Protein AF-A0A0G0N2Q6-F1 (afdb_monomer_lite)

Radius of gyration: 14.46 Å; chains: 1; bounding box: 43×27×31 Å

Sequence (113 aa):
MCGSRRFKPEIRKFAAGLKKLGAVVYEPYLHSGQEEWENLSNTYKKFVALGLTHDHFYKIKMADIVYIYNKGGYMGNSSTLELGYAAALGKPIYALSDKDEELCRRVLVKRNR

Organism: NCBI:txid1618550

Structure (mmCIF, N/CA/C/O backbone):
data_AF-A0A0G0N2Q6-F1
#
_entry.id   AF-A0A0G0N2Q6-F1
#
loop_
_atom_site.group_PDB
_atom_site.id
_atom_site.type_symbol
_atom_site.label_atom_id
_atom_site.label_alt_id
_atom_site.label_comp_id
_atom_site.label_asym_id
_atom_site.label_entity_id
_atom_site.label_seq_id
_atom_site.pdbx_PDB_ins_code
_atom_site.Cartn_x
_atom_site.Cartn_y
_atom_site.Cartn_z
_atom_site.occupancy
_atom_site.B_iso_or_equiv
_atom_site.auth_seq_id
_atom_site.auth_comp_id
_atom_site.auth_asym_id
_atom_site.auth_atom_id
_atom_site.pdbx_PDB_model_num
ATOM 1 N N . MET A 1 1 ? 0.748 0.295 5.371 1.00 96.50 1 MET A N 1
ATOM 2 C CA . MET A 1 1 ? 0.205 1.147 4.291 1.00 96.50 1 MET A CA 1
ATOM 3 C C . MET A 1 1 ? 0.821 0.701 2.978 1.00 96.50 1 MET A C 1
ATOM 5 O O . MET A 1 1 ? 2.015 0.439 2.942 1.00 96.50 1 MET A O 1
ATOM 9 N N . CYS A 1 2 ? 0.016 0.610 1.929 1.00 97.50 2 CYS A N 1
ATOM 10 C CA . CYS A 1 2 ? 0.414 0.161 0.598 1.00 97.50 2 CYS A CA 1
ATOM 11 C C . CYS A 1 2 ? 0.212 1.304 -0.395 1.00 97.50 2 CYS A C 1
ATOM 13 O O . CYS A 1 2 ? -0.759 2.052 -0.277 1.00 97.50 2 CYS A O 1
ATOM 15 N N . GLY A 1 3 ? 1.110 1.474 -1.360 1.00 95.94 3 GLY A N 1
ATOM 16 C CA . GLY A 1 3 ? 0.973 2.558 -2.326 1.00 95.94 3 GLY A CA 1
ATOM 17 C C . GLY A 1 3 ? 2.178 2.739 -3.232 1.00 95.94 3 GLY A C 1
ATOM 18 O O . GLY A 1 3 ? 3.296 2.322 -2.936 1.00 95.94 3 GLY A O 1
ATOM 19 N N . SER A 1 4 ? 1.927 3.398 -4.357 1.00 93.81 4 SER A N 1
ATOM 20 C CA . SER A 1 4 ? 2.928 3.633 -5.390 1.00 93.81 4 SER A CA 1
ATOM 21 C C . SER A 1 4 ? 3.921 4.718 -4.999 1.00 93.81 4 SER A C 1
ATOM 23 O O . SER A 1 4 ? 3.534 5.802 -4.560 1.00 93.81 4 SER A O 1
ATOM 25 N N . ARG A 1 5 ? 5.201 4.489 -5.315 1.00 91.31 5 ARG A N 1
ATOM 26 C CA . ARG A 1 5 ? 6.264 5.503 -5.218 1.00 91.31 5 ARG A CA 1
ATOM 27 C C . ARG A 1 5 ? 5.951 6.782 -6.008 1.00 91.31 5 ARG A C 1
ATOM 29 O O . ARG A 1 5 ? 6.450 7.841 -5.641 1.00 91.31 5 ARG A O 1
ATOM 36 N N . ARG A 1 6 ? 5.076 6.709 -7.022 1.00 92.31 6 ARG A N 1
ATOM 37 C CA . ARG A 1 6 ? 4.569 7.875 -7.775 1.00 92.31 6 ARG A CA 1
ATOM 38 C C . ARG A 1 6 ? 3.904 8.931 -6.882 1.00 92.31 6 ARG A C 1
ATOM 40 O O . ARG A 1 6 ? 3.913 10.097 -7.241 1.00 92.31 6 ARG A O 1
ATOM 47 N N . PHE A 1 7 ? 3.367 8.532 -5.727 1.00 94.62 7 PHE A N 1
ATOM 48 C CA . PHE A 1 7 ? 2.699 9.417 -4.765 1.00 94.62 7 PHE A CA 1
ATOM 49 C C . PHE A 1 7 ? 3.496 9.562 -3.464 1.00 94.62 7 PHE A C 1
ATOM 51 O O . PHE A 1 7 ? 2.930 9.745 -2.388 1.00 94.62 7 PHE A O 1
ATOM 58 N N . LYS A 1 8 ? 4.825 9.407 -3.525 1.00 94.38 8 LYS A N 1
ATOM 59 C CA . LYS A 1 8 ? 5.710 9.435 -2.352 1.00 94.38 8 LYS A CA 1
ATOM 60 C C . LYS A 1 8 ? 5.478 10.651 -1.436 1.00 94.38 8 LYS A C 1
ATOM 62 O O . LYS A 1 8 ? 5.377 10.427 -0.226 1.00 94.38 8 LYS A O 1
ATOM 67 N N . PRO A 1 9 ? 5.409 11.903 -1.934 1.00 95.31 9 PRO A N 1
ATOM 68 C CA . PRO A 1 9 ? 5.167 13.059 -1.071 1.00 95.31 9 PRO A CA 1
ATOM 69 C C . PRO A 1 9 ? 3.829 12.967 -0.330 1.00 95.31 9 PRO A C 1
ATOM 71 O O . PRO A 1 9 ? 3.766 13.206 0.877 1.00 95.31 9 PRO A O 1
ATOM 74 N N . GLU A 1 10 ? 2.763 12.572 -1.022 1.00 96.38 10 GLU A N 1
ATOM 75 C CA . GLU A 1 10 ? 1.425 12.517 -0.442 1.00 96.38 10 GLU A CA 1
ATOM 76 C C . GLU A 1 10 ? 1.247 11.339 0.516 1.00 96.38 10 GLU A C 1
ATOM 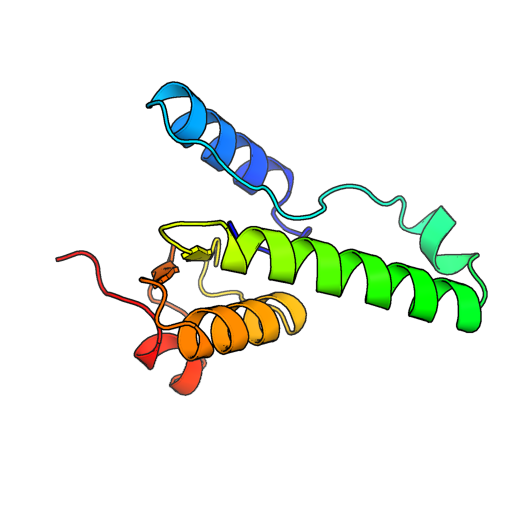78 O O . GLU A 1 10 ? 0.644 11.507 1.575 1.00 96.38 10 GLU A O 1
ATOM 83 N N . ILE A 1 11 ? 1.837 10.184 0.202 1.00 96.81 11 ILE A N 1
ATOM 84 C CA . ILE A 1 11 ? 1.878 9.012 1.085 1.00 96.81 11 ILE A CA 1
ATOM 85 C C . ILE A 1 11 ? 2.574 9.368 2.403 1.00 96.81 11 ILE A C 1
ATOM 87 O O . ILE A 1 11 ? 2.044 9.069 3.472 1.00 96.81 11 ILE A O 1
ATOM 91 N N . ARG A 1 12 ? 3.718 10.065 2.352 1.00 96.44 12 ARG A N 1
ATOM 92 C CA . ARG A 1 12 ? 4.427 10.523 3.561 1.00 96.44 12 ARG A CA 1
ATOM 93 C C . ARG A 1 12 ? 3.595 11.505 4.376 1.00 96.44 12 ARG A C 1
ATOM 95 O O . ARG A 1 12 ? 3.523 11.383 5.597 1.00 96.44 12 ARG A O 1
ATOM 102 N N . LYS A 1 13 ? 2.940 12.465 3.715 1.00 97.62 13 LYS A N 1
ATOM 103 C CA . LYS A 1 13 ? 2.048 13.425 4.384 1.00 97.62 13 LYS A CA 1
ATOM 104 C C . LYS A 1 13 ? 0.884 12.711 5.076 1.00 97.62 13 LYS A C 1
ATOM 106 O O . LYS A 1 13 ? 0.569 13.029 6.221 1.00 97.62 13 LYS A O 1
ATOM 111 N N . PHE A 1 14 ? 0.279 11.732 4.408 1.00 96.94 14 PHE A N 1
ATOM 112 C CA . PHE A 1 14 ? -0.814 10.934 4.956 1.00 96.94 14 PHE A CA 1
ATOM 113 C C . PHE A 1 14 ? -0.357 10.080 6.148 1.00 96.94 14 PHE A C 1
ATOM 115 O O . PHE A 1 14 ? -0.979 10.128 7.209 1.00 96.94 14 PHE A O 1
ATOM 122 N N . ALA A 1 15 ? 0.781 9.387 6.027 1.00 97.50 15 ALA A N 1
ATOM 123 C CA . ALA A 1 15 ? 1.384 8.631 7.125 1.00 97.50 15 ALA A CA 1
ATOM 124 C C . ALA A 1 15 ? 1.689 9.511 8.339 1.00 97.50 15 ALA A C 1
ATOM 126 O O . ALA A 1 15 ? 1.401 9.119 9.465 1.00 97.50 15 ALA A O 1
ATOM 127 N N . ALA A 1 16 ? 2.240 10.707 8.124 1.00 98.00 16 ALA A N 1
ATOM 128 C CA . ALA A 1 16 ? 2.511 11.651 9.202 1.00 98.00 16 ALA A CA 1
ATOM 129 C C . ALA A 1 16 ? 1.226 12.082 9.927 1.00 98.00 16 ALA A C 1
ATOM 131 O O . ALA A 1 16 ? 1.234 12.206 11.149 1.00 98.00 16 ALA A O 1
ATOM 132 N N . GLY A 1 17 ? 0.121 12.271 9.198 1.00 98.06 17 GLY A N 1
ATOM 133 C CA . GLY A 1 17 ? -1.192 12.542 9.789 1.00 98.06 17 GLY A CA 1
ATOM 134 C C . GLY A 1 17 ? -1.663 11.406 10.698 1.00 98.06 17 GLY A C 1
ATOM 135 O O . GLY A 1 17 ? -1.989 11.646 11.855 1.00 98.06 17 GLY A O 1
ATOM 136 N N . LEU A 1 18 ? -1.610 10.164 10.213 1.00 97.12 18 LEU A N 1
ATOM 137 C CA . LEU A 1 18 ? -1.971 8.982 11.005 1.00 97.12 18 LEU A CA 1
ATOM 138 C C . LEU A 1 18 ? -1.075 8.804 12.241 1.00 97.12 18 LEU A C 1
ATOM 140 O O . LEU A 1 18 ? -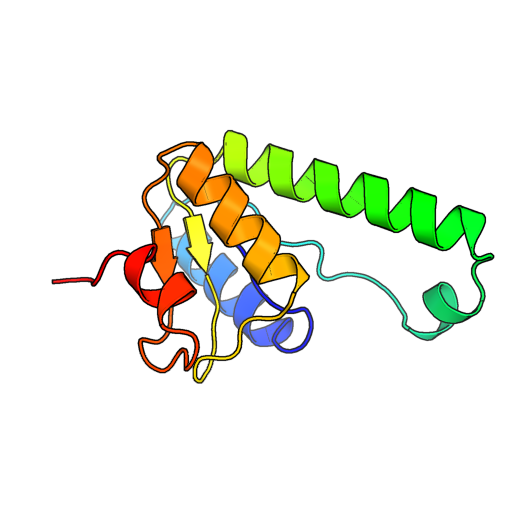1.576 8.532 13.328 1.00 97.12 18 LEU A O 1
ATOM 144 N N . LYS A 1 19 ? 0.238 9.020 12.098 1.00 98.12 19 LYS A N 1
ATOM 145 C CA . LYS A 1 19 ? 1.193 8.972 13.217 1.00 98.12 19 LYS A CA 1
ATOM 146 C C . LYS A 1 19 ? 0.868 10.007 14.295 1.00 98.12 19 LYS A C 1
ATOM 148 O O . LYS A 1 19 ? 0.924 9.688 15.476 1.00 98.12 19 LYS A O 1
ATOM 153 N N . LYS A 1 20 ? 0.477 11.227 13.907 1.00 98.38 20 LYS A N 1
ATOM 154 C CA . LYS A 1 20 ? 0.034 12.272 14.852 1.00 98.38 20 LYS A CA 1
ATOM 155 C C . LYS A 1 20 ? -1.236 11.889 15.613 1.00 98.38 20 LYS A C 1
ATOM 157 O O . LYS A 1 20 ? -1.415 12.341 16.735 1.00 98.38 20 LYS A O 1
ATOM 162 N N . LEU A 1 21 ? -2.086 11.052 15.021 1.00 97.69 21 LEU A N 1
ATOM 163 C CA . LEU A 1 21 ? -3.276 10.492 15.665 1.00 97.69 21 LEU A CA 1
ATOM 164 C C . LEU A 1 21 ? -2.962 9.266 16.546 1.00 97.69 21 LEU A C 1
ATOM 166 O O . LEU A 1 21 ? -3.882 8.620 17.035 1.00 97.69 21 LEU A O 1
ATOM 170 N N . GLY A 1 22 ? -1.682 8.931 16.745 1.00 97.88 22 GLY A N 1
ATOM 171 C CA . GLY A 1 22 ? -1.240 7.831 17.605 1.00 97.88 22 GLY A CA 1
ATOM 172 C C . GLY A 1 22 ? -1.118 6.475 16.907 1.00 97.88 22 GLY A C 1
ATOM 173 O O . GLY A 1 22 ? -0.773 5.491 17.556 1.00 97.88 22 GLY A O 1
ATOM 174 N N . ALA A 1 23 ? -1.360 6.391 15.595 1.00 97.75 23 ALA A N 1
ATOM 175 C CA . ALA A 1 23 ? -1.219 5.134 14.868 1.00 97.75 23 ALA A CA 1
ATOM 176 C C . ALA A 1 23 ? 0.254 4.805 14.574 1.00 97.75 23 ALA A C 1
ATOM 178 O O . ALA A 1 23 ? 1.015 5.638 14.074 1.00 97.75 23 ALA A O 1
ATOM 179 N N . VAL A 1 24 ? 0.642 3.544 14.774 1.00 98.19 24 VAL A N 1
ATOM 180 C CA . VAL A 1 24 ? 1.897 3.013 14.230 1.00 98.19 24 VAL A CA 1
ATOM 181 C C . VAL A 1 24 ? 1.700 2.747 12.740 1.00 98.19 24 VAL A C 1
ATOM 183 O O . VAL A 1 24 ? 0.862 1.940 12.342 1.00 98.19 24 VAL A O 1
ATOM 186 N N . VAL A 1 25 ? 2.471 3.430 11.892 1.00 98.06 25 VAL A N 1
ATOM 187 C CA . VAL A 1 25 ? 2.332 3.314 10.434 1.00 98.06 25 VAL A CA 1
ATOM 188 C C . VAL A 1 25 ? 3.564 2.665 9.825 1.00 98.06 25 VAL A C 1
ATOM 190 O O . VAL A 1 25 ? 4.627 3.282 9.739 1.00 98.06 25 VAL A O 1
ATOM 193 N N . TYR A 1 26 ? 3.385 1.448 9.313 1.00 97.81 26 TYR A N 1
ATOM 194 C CA . TYR A 1 26 ? 4.342 0.815 8.411 1.00 97.81 26 TYR A CA 1
ATOM 195 C C . TYR A 1 26 ? 4.212 1.409 7.004 1.00 97.81 26 TYR A C 1
ATOM 197 O O . TYR A 1 26 ? 3.224 1.170 6.300 1.00 97.81 26 TYR A O 1
ATOM 205 N N . GLU A 1 27 ? 5.200 2.208 6.608 1.00 94.62 27 GLU A N 1
ATOM 206 C CA . GLU A 1 27 ? 5.268 2.833 5.286 1.00 94.62 27 GLU A CA 1
ATOM 207 C C . GLU A 1 27 ? 5.886 1.886 4.238 1.00 94.62 27 GLU A C 1
ATOM 209 O O . GLU A 1 27 ? 6.768 1.078 4.575 1.00 94.62 27 GLU A O 1
ATOM 214 N N . PRO A 1 28 ? 5.454 1.989 2.963 1.00 92.94 28 PRO A N 1
ATOM 215 C CA . PRO A 1 28 ? 6.122 1.303 1.865 1.00 92.94 28 PRO A CA 1
ATOM 216 C C . PRO A 1 28 ? 7.556 1.816 1.716 1.00 92.94 28 PRO A C 1
ATOM 218 O O . PRO A 1 28 ? 7.902 2.914 2.163 1.00 92.94 28 PRO A O 1
ATOM 221 N N . TYR A 1 29 ? 8.404 1.048 1.039 1.00 90.12 29 TYR A N 1
ATOM 222 C CA . TYR A 1 29 ? 9.732 1.534 0.690 1.00 90.12 29 TYR A CA 1
ATOM 223 C C . TYR A 1 29 ? 9.631 2.651 -0.366 1.00 90.12 29 TYR A C 1
ATOM 225 O O . TYR A 1 29 ? 9.301 2.420 -1.530 1.00 90.12 29 TYR A O 1
ATOM 233 N N . LEU A 1 30 ? 9.886 3.891 0.063 1.00 84.81 30 LEU A N 1
ATOM 234 C CA . LEU A 1 30 ? 9.774 5.108 -0.756 1.00 84.81 30 LEU A CA 1
ATOM 235 C C . LEU A 1 30 ? 11.137 5.693 -1.160 1.00 84.81 30 LEU A C 1
ATOM 237 O O . LEU A 1 30 ? 11.223 6.843 -1.597 1.00 84.81 30 LEU A O 1
ATOM 241 N N . HIS A 1 31 ? 12.215 4.942 -0.982 1.00 77.44 31 HIS A N 1
ATOM 242 C CA . HIS A 1 31 ? 13.568 5.357 -1.343 1.00 77.44 31 HIS A CA 1
ATOM 243 C C . HIS A 1 31 ? 14.010 4.577 -2.588 1.00 77.44 31 HIS A C 1
ATOM 245 O O . HIS A 1 31 ? 13.557 3.465 -2.784 1.00 77.44 31 HIS A O 1
ATOM 251 N N . SER A 1 32 ? 14.766 5.207 -3.485 1.00 63.97 32 SER A N 1
ATOM 252 C CA . SER A 1 32 ? 15.537 4.605 -4.591 1.00 63.97 32 SER A CA 1
ATOM 253 C C . SER A 1 32 ? 15.801 5.712 -5.609 1.00 63.97 32 SER A C 1
ATOM 255 O O . SER A 1 32 ? 14.835 6.287 -6.124 1.00 63.97 32 SER A O 1
ATOM 257 N N . GLY A 1 33 ? 17.065 6.008 -5.908 1.00 65.19 33 GLY A N 1
ATOM 258 C CA . GLY A 1 33 ? 17.408 6.753 -7.119 1.00 65.19 33 GLY A CA 1
ATOM 259 C C . GLY A 1 33 ? 17.153 5.869 -8.342 1.00 65.19 33 GLY A C 1
ATOM 260 O O . GLY A 1 33 ? 17.489 4.687 -8.317 1.00 65.19 33 GLY A O 1
ATOM 261 N N . GLN A 1 34 ? 16.519 6.403 -9.392 1.00 64.31 34 GLN A N 1
ATOM 262 C CA . GLN A 1 34 ? 16.332 5.657 -10.649 1.00 64.31 34 GLN A CA 1
ATOM 263 C C . GLN A 1 34 ? 17.679 5.262 -11.269 1.00 64.31 34 GLN A C 1
ATOM 265 O O . GLN A 1 34 ? 17.824 4.147 -11.755 1.00 64.31 34 GLN A O 1
ATOM 270 N N . GLU A 1 35 ? 18.674 6.135 -11.142 1.00 68.56 35 GLU A N 1
ATOM 271 C CA . GLU A 1 35 ? 20.018 5.958 -11.692 1.00 68.56 35 GLU A CA 1
ATOM 272 C C . GLU A 1 35 ? 20.782 4.788 -11.044 1.00 68.56 35 GLU A C 1
ATOM 274 O O . GLU A 1 35 ? 21.331 3.937 -11.739 1.00 68.56 35 GLU A O 1
ATOM 279 N N . GLU A 1 36 ? 20.737 4.656 -9.712 1.00 74.56 36 GLU A N 1
ATOM 280 C CA . GLU A 1 36 ? 21.306 3.489 -9.019 1.00 74.56 36 GLU A CA 1
ATOM 281 C C . GLU A 1 36 ? 20.611 2.192 -9.440 1.00 74.56 36 GLU A C 1
ATOM 283 O O . GLU A 1 36 ? 21.267 1.176 -9.651 1.00 74.56 36 GLU A O 1
ATOM 288 N N . TRP A 1 37 ? 19.282 2.219 -9.593 1.00 82.00 37 TRP A N 1
ATOM 289 C CA . TRP A 1 37 ? 18.519 1.040 -9.988 1.00 82.00 37 TRP A CA 1
ATOM 290 C C . TRP A 1 37 ? 18.869 0.573 -11.398 1.00 82.00 37 TRP A C 1
ATOM 292 O O . TRP A 1 37 ? 19.017 -0.627 -11.614 1.00 82.00 37 TRP A O 1
ATOM 302 N N . GLU A 1 38 ? 19.003 1.485 -12.358 1.00 83.19 38 GLU A N 1
ATOM 303 C CA . GLU A 1 38 ? 19.308 1.144 -13.751 1.00 83.19 38 GLU A CA 1
ATOM 304 C C . GLU A 1 38 ? 20.676 0.471 -13.888 1.00 83.19 38 GLU A C 1
ATOM 306 O O . GLU A 1 38 ? 20.771 -0.540 -14.593 1.00 83.19 38 GLU A O 1
ATOM 311 N N . ASN A 1 39 ? 21.659 0.923 -13.106 1.00 87.31 39 ASN A N 1
ATOM 312 C CA . ASN A 1 39 ? 23.033 0.414 -13.090 1.00 87.31 39 ASN A CA 1
ATOM 313 C C . ASN A 1 39 ? 23.213 -0.948 -12.389 1.00 87.31 39 ASN A C 1
ATOM 315 O O . ASN A 1 39 ? 24.268 -1.571 -12.509 1.00 87.31 39 ASN A O 1
ATOM 319 N N . LEU A 1 40 ? 22.202 -1.459 -11.676 1.00 87.19 40 LEU A N 1
ATOM 320 C CA . LEU A 1 40 ? 22.276 -2.789 -11.063 1.00 87.19 40 LEU A CA 1
ATOM 321 C C . LEU A 1 40 ? 22.194 -3.911 -12.109 1.00 87.19 40 LEU A C 1
ATOM 323 O O . LEU A 1 40 ? 21.366 -3.885 -13.029 1.00 87.19 40 LEU A O 1
ATOM 327 N N . SER A 1 41 ? 22.977 -4.975 -11.893 1.00 93.31 41 SER A N 1
ATOM 328 C CA . SER A 1 41 ? 22.829 -6.219 -12.654 1.00 93.31 41 SER A CA 1
ATOM 329 C C . SER A 1 41 ? 21.435 -6.823 -12.450 1.00 93.31 41 SER A C 1
ATOM 331 O O . SER A 1 41 ? 20.797 -6.633 -11.411 1.00 93.31 41 SER A O 1
ATOM 333 N N . ASN A 1 42 ? 20.956 -7.609 -13.418 1.00 92.56 42 ASN A N 1
ATOM 334 C CA . ASN A 1 42 ? 19.647 -8.262 -13.307 1.00 92.56 42 ASN A CA 1
ATOM 335 C C . ASN A 1 42 ? 19.536 -9.172 -12.072 1.00 92.56 42 ASN A C 1
ATOM 337 O O . ASN A 1 42 ? 18.468 -9.250 -11.463 1.00 92.56 42 ASN A O 1
ATOM 341 N N . THR A 1 43 ? 20.627 -9.829 -11.670 1.00 93.62 43 THR A N 1
ATOM 342 C CA . THR A 1 43 ? 20.670 -10.650 -10.451 1.00 93.62 43 THR A CA 1
ATOM 343 C C . THR A 1 43 ? 20.474 -9.794 -9.202 1.00 93.62 43 THR A C 1
ATOM 345 O O . THR A 1 43 ? 19.640 -10.128 -8.360 1.00 93.62 43 THR A O 1
ATOM 348 N N . TYR A 1 44 ? 21.157 -8.649 -9.107 1.00 92.56 44 TYR A N 1
ATOM 349 C CA . TYR A 1 44 ? 20.982 -7.729 -7.982 1.00 92.56 44 TYR A CA 1
ATOM 350 C C . TYR A 1 44 ? 19.596 -7.079 -7.968 1.00 92.56 44 TYR A C 1
ATOM 352 O O . TYR A 1 44 ? 18.980 -7.012 -6.908 1.00 92.56 44 TYR A O 1
ATOM 360 N N . LYS A 1 45 ? 19.044 -6.689 -9.126 1.00 91.31 45 LYS A N 1
ATOM 361 C CA . LYS A 1 45 ? 17.657 -6.191 -9.232 1.00 91.31 45 LYS A CA 1
ATOM 362 C C . LYS A 1 45 ? 16.657 -7.197 -8.662 1.00 91.31 45 LYS A C 1
ATOM 364 O O . LYS A 1 45 ? 15.790 -6.817 -7.877 1.00 91.31 45 LYS A O 1
ATOM 369 N N . LYS A 1 46 ? 16.799 -8.483 -9.005 1.00 93.50 46 LYS A N 1
ATOM 370 C CA . LYS A 1 46 ? 15.963 -9.564 -8.455 1.00 93.50 46 LYS A CA 1
ATOM 371 C C . LYS A 1 46 ? 16.139 -9.711 -6.944 1.00 93.50 46 LYS A C 1
ATOM 373 O O . LYS A 1 46 ? 15.140 -9.808 -6.240 1.00 93.50 46 LYS A O 1
ATOM 378 N N . PHE A 1 47 ? 17.374 -9.689 -6.446 1.00 94.06 47 PHE A N 1
ATOM 379 C CA . PHE A 1 47 ? 17.656 -9.799 -5.012 1.00 94.06 47 PHE A CA 1
ATOM 380 C C . PHE A 1 47 ? 17.054 -8.635 -4.208 1.00 94.06 47 PHE A C 1
ATOM 382 O O . PHE A 1 47 ? 16.389 -8.853 -3.197 1.00 94.06 47 PHE A O 1
ATOM 389 N N . VAL A 1 48 ? 17.200 -7.400 -4.695 1.00 91.56 48 VAL A N 1
ATOM 390 C CA . VAL A 1 48 ? 16.589 -6.217 -4.072 1.00 91.56 48 VAL A CA 1
ATOM 391 C C . VAL A 1 48 ? 15.062 -6.302 -4.127 1.00 91.56 48 VAL A C 1
ATOM 393 O O . VAL A 1 48 ? 14.403 -6.074 -3.116 1.00 91.56 48 VAL A O 1
ATOM 396 N N . ALA A 1 49 ? 14.480 -6.675 -5.272 1.00 92.25 49 ALA A N 1
ATOM 397 C CA . ALA A 1 49 ? 13.032 -6.843 -5.400 1.00 92.25 49 ALA A CA 1
ATOM 398 C C . ALA A 1 49 ? 12.483 -7.917 -4.449 1.00 92.25 49 ALA A C 1
ATOM 400 O O . ALA A 1 49 ? 11.438 -7.700 -3.837 1.00 92.25 49 ALA A O 1
ATOM 401 N N . LEU A 1 50 ? 13.197 -9.035 -4.281 1.00 95.38 50 LEU A N 1
ATOM 402 C CA . LEU A 1 50 ? 12.860 -10.084 -3.319 1.00 95.38 50 LEU A CA 1
ATOM 403 C C . LEU A 1 50 ? 12.819 -9.513 -1.896 1.00 95.38 50 LEU A C 1
ATOM 405 O O . LEU A 1 50 ? 11.799 -9.629 -1.219 1.00 95.38 50 LEU A O 1
ATOM 409 N N . GLY A 1 51 ? 13.888 -8.835 -1.472 1.00 95.38 51 GLY A N 1
ATOM 410 C CA . GLY A 1 51 ? 13.981 -8.240 -0.137 1.00 95.38 51 GLY A CA 1
ATOM 411 C C . GLY A 1 51 ? 12.882 -7.213 0.138 1.00 95.38 51 GLY A C 1
ATOM 412 O O . GLY A 1 51 ? 12.196 -7.301 1.154 1.00 95.38 51 GLY A O 1
ATOM 413 N N . LEU A 1 52 ? 12.655 -6.282 -0.793 1.00 94.25 52 LEU A N 1
ATOM 414 C CA . LEU A 1 52 ? 11.617 -5.253 -0.662 1.00 94.25 52 LEU A CA 1
ATOM 415 C C . LEU A 1 52 ? 10.207 -5.851 -0.620 1.00 94.25 52 LEU A C 1
ATOM 417 O O . LEU A 1 52 ? 9.363 -5.380 0.139 1.00 94.25 52 LEU A O 1
ATOM 421 N N . THR A 1 53 ? 9.956 -6.896 -1.411 1.00 95.69 53 THR A N 1
ATOM 422 C CA . THR A 1 53 ? 8.657 -7.582 -1.429 1.00 95.69 53 THR A CA 1
ATOM 423 C C . THR A 1 53 ? 8.396 -8.270 -0.090 1.00 95.69 53 THR A C 1
ATOM 425 O O . THR A 1 53 ? 7.339 -8.075 0.509 1.00 95.69 53 THR A O 1
ATOM 428 N N . HIS A 1 54 ? 9.370 -9.025 0.424 1.00 97.00 54 HIS A N 1
ATOM 429 C CA . HIS A 1 54 ? 9.225 -9.734 1.696 1.00 97.00 54 HIS A CA 1
ATOM 430 C C . HIS A 1 54 ? 9.165 -8.792 2.903 1.00 97.00 54 HIS A C 1
ATOM 432 O O . HIS A 1 54 ? 8.370 -9.043 3.808 1.00 97.00 54 HIS A O 1
ATOM 438 N N . ASP A 1 55 ? 9.926 -7.693 2.912 1.00 96.88 55 ASP A N 1
ATOM 439 C CA . ASP A 1 55 ? 9.807 -6.642 3.935 1.00 96.88 55 ASP A CA 1
ATOM 440 C C . ASP A 1 55 ? 8.383 -6.072 3.977 1.00 96.88 55 ASP A C 1
ATOM 442 O O . ASP A 1 55 ? 7.764 -5.964 5.040 1.00 96.88 55 ASP A O 1
ATOM 446 N N . HIS A 1 56 ? 7.810 -5.759 2.814 1.00 97.50 56 HIS A N 1
ATOM 447 C CA . HIS A 1 56 ? 6.463 -5.201 2.759 1.00 97.50 56 HIS A CA 1
ATOM 448 C C . HIS A 1 56 ? 5.402 -6.229 3.173 1.00 97.50 56 HIS A C 1
ATOM 450 O O . HIS A 1 56 ? 4.492 -5.902 3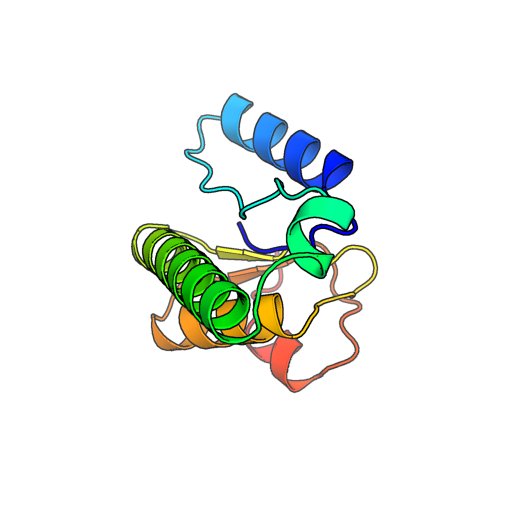.937 1.00 97.50 56 HIS A O 1
ATOM 456 N N . PHE A 1 57 ? 5.534 -7.490 2.764 1.00 98.38 57 PHE A N 1
ATOM 457 C CA . PHE A 1 57 ? 4.657 -8.568 3.237 1.00 98.38 57 PHE A CA 1
ATOM 458 C C . PHE A 1 57 ? 4.770 -8.782 4.748 1.00 98.38 57 PHE A C 1
ATOM 460 O O . PHE A 1 57 ? 3.755 -8.965 5.422 1.00 98.38 57 PHE A O 1
ATOM 467 N N . TYR A 1 58 ? 5.971 -8.692 5.314 1.00 98.44 58 TYR A N 1
ATOM 468 C CA . TYR A 1 58 ? 6.160 -8.751 6.759 1.00 98.44 58 TYR A CA 1
ATOM 469 C C . TYR A 1 58 ? 5.419 -7.608 7.467 1.00 98.44 58 TYR A C 1
ATOM 471 O O . TYR A 1 58 ? 4.649 -7.853 8.396 1.00 98.44 58 TYR A O 1
ATOM 479 N N . LYS A 1 59 ? 5.537 -6.372 6.968 1.00 98.50 59 LYS A N 1
ATOM 480 C CA . LYS A 1 59 ? 4.778 -5.215 7.477 1.00 98.50 59 LYS A CA 1
ATOM 481 C C . LYS A 1 59 ? 3.263 -5.422 7.407 1.00 98.50 59 LYS A C 1
ATOM 483 O O . LYS A 1 59 ? 2.561 -5.072 8.350 1.00 98.50 59 LYS A O 1
ATOM 488 N N . ILE A 1 60 ? 2.750 -6.002 6.319 1.00 98.69 60 ILE A N 1
ATOM 489 C CA . ILE A 1 60 ? 1.320 -6.334 6.180 1.00 98.69 60 ILE A CA 1
ATOM 490 C C . ILE A 1 60 ? 0.894 -7.375 7.218 1.00 98.69 60 ILE A C 1
ATOM 492 O O . ILE A 1 60 ? -0.160 -7.230 7.835 1.00 98.69 60 ILE A O 1
ATOM 496 N N . LYS A 1 61 ? 1.712 -8.408 7.441 1.00 98.50 61 LYS A N 1
ATOM 497 C CA . LYS A 1 61 ? 1.434 -9.445 8.442 1.00 98.50 61 LYS A CA 1
ATOM 498 C C . LYS A 1 61 ? 1.318 -8.851 9.848 1.00 98.50 61 LYS A C 1
ATOM 500 O O . LYS A 1 61 ? 0.393 -9.215 10.577 1.00 98.50 61 LYS A O 1
ATOM 505 N N . MET A 1 62 ? 2.214 -7.924 10.185 1.00 98.38 62 MET A N 1
ATOM 506 C CA . MET A 1 62 ? 2.257 -7.243 11.483 1.00 98.38 62 MET A CA 1
ATOM 507 C C . MET A 1 62 ? 1.133 -6.223 11.688 1.00 98.38 62 MET A C 1
ATOM 509 O O . MET A 1 62 ? 0.766 -5.958 12.824 1.00 98.38 62 MET A O 1
ATOM 513 N N . ALA A 1 63 ? 0.590 -5.638 10.620 1.00 98.38 63 ALA A N 1
ATOM 514 C CA . ALA A 1 63 ? -0.418 -4.591 10.735 1.00 98.38 63 ALA A CA 1
ATOM 515 C C . ALA A 1 63 ? -1.799 -5.139 11.138 1.00 98.38 63 ALA A C 1
ATOM 517 O O . ALA A 1 63 ? -2.233 -6.182 10.642 1.00 98.38 63 ALA A O 1
ATOM 518 N N . ASP A 1 64 ? -2.532 -4.394 11.965 1.00 98.31 64 ASP A N 1
ATOM 519 C CA . ASP A 1 64 ? -3.935 -4.693 12.291 1.00 98.31 64 ASP A CA 1
ATOM 520 C C . ASP A 1 64 ? -4.869 -4.404 11.111 1.00 98.31 64 ASP A C 1
ATOM 522 O O . 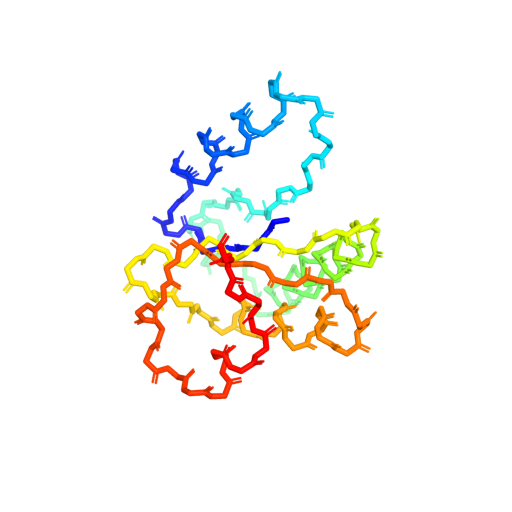ASP A 1 64 ? -5.839 -5.123 10.877 1.00 98.31 64 ASP A O 1
ATOM 526 N N . ILE A 1 65 ? -4.547 -3.361 10.339 1.00 97.25 65 ILE A N 1
ATOM 527 C CA . ILE A 1 65 ? -5.294 -2.923 9.158 1.00 97.25 65 ILE A CA 1
ATOM 528 C C . ILE A 1 65 ? -4.354 -2.635 7.988 1.00 97.25 65 ILE A C 1
ATOM 530 O O . ILE A 1 65 ? -3.215 -2.190 8.162 1.00 97.25 65 ILE A O 1
ATOM 534 N N . VAL A 1 66 ? -4.858 -2.814 6.771 1.00 98.38 66 VAL A N 1
ATOM 535 C CA . VAL A 1 66 ? -4.158 -2.435 5.544 1.00 98.38 66 VAL A CA 1
ATOM 536 C C . VAL A 1 66 ? -4.878 -1.262 4.897 1.00 98.38 66 VAL A C 1
ATOM 538 O O . VAL A 1 66 ? -6.079 -1.299 4.655 1.00 98.38 66 VAL A O 1
ATOM 541 N N . TYR A 1 67 ? -4.125 -0.203 4.609 1.00 97.88 67 TYR A N 1
ATOM 542 C CA . TYR A 1 67 ? -4.631 0.972 3.909 1.00 97.88 67 TYR A CA 1
ATOM 543 C C . TYR A 1 67 ? -3.931 1.111 2.560 1.00 97.88 67 TYR A C 1
ATOM 545 O O . TYR A 1 67 ? -2.698 1.215 2.521 1.00 97.88 67 TYR A 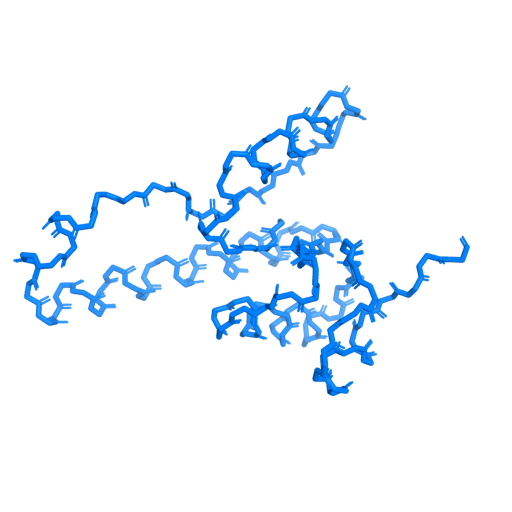O 1
ATOM 553 N N . ILE A 1 68 ? -4.708 1.122 1.478 1.00 97.62 68 ILE A N 1
ATOM 554 C CA . ILE A 1 68 ? -4.242 1.298 0.105 1.00 97.62 68 ILE A CA 1
ATOM 555 C C . ILE A 1 68 ? -4.353 2.771 -0.296 1.00 97.62 68 ILE A C 1
ATOM 557 O O . ILE A 1 68 ? -5.443 3.328 -0.432 1.00 97.62 68 ILE A O 1
ATOM 561 N N . TYR A 1 69 ? -3.214 3.405 -0.550 1.00 97.31 69 TYR A N 1
ATOM 562 C CA . TYR A 1 69 ? -3.152 4.763 -1.076 1.00 97.31 69 TYR A CA 1
ATOM 563 C C . TYR A 1 69 ? -3.317 4.754 -2.608 1.00 97.31 69 TYR A C 1
ATOM 565 O O . TYR A 1 69 ? -2.348 4.889 -3.359 1.00 97.31 69 TYR A O 1
ATOM 573 N N . ASN A 1 70 ? -4.550 4.560 -3.082 1.00 96.50 70 ASN A N 1
ATOM 574 C CA . ASN A 1 70 ? -4.915 4.504 -4.505 1.00 96.50 70 ASN A CA 1
ATOM 575 C C . ASN A 1 70 ? -5.464 5.851 -5.015 1.00 96.50 70 ASN A C 1
ATOM 577 O O . ASN A 1 70 ? -6.632 5.977 -5.385 1.00 96.50 70 ASN A O 1
ATOM 581 N N . LYS A 1 71 ? -4.631 6.899 -5.021 1.00 96.00 71 LYS A N 1
ATOM 582 C CA . LYS A 1 71 ? -5.037 8.234 -5.501 1.00 96.00 71 LYS A CA 1
ATOM 583 C C . LYS A 1 71 ? -5.608 8.145 -6.923 1.00 96.00 71 LYS A C 1
ATOM 585 O O . LYS A 1 71 ? -4.939 7.665 -7.835 1.00 96.00 71 LYS A O 1
ATOM 590 N N . GLY A 1 72 ? -6.853 8.598 -7.088 1.00 95.38 72 GLY A N 1
ATOM 591 C CA . GLY A 1 72 ? -7.571 8.548 -8.366 1.00 95.38 72 GLY A CA 1
ATOM 592 C C . GLY A 1 72 ? -7.894 7.136 -8.867 1.00 95.38 72 GLY A C 1
ATOM 593 O O . GLY A 1 72 ? -8.107 6.979 -10.059 1.00 95.38 72 GLY A O 1
ATOM 594 N N . GLY A 1 73 ? -7.884 6.121 -7.998 1.00 95.50 73 GLY A N 1
ATOM 595 C CA . GLY A 1 73 ? -8.111 4.722 -8.375 1.00 95.50 73 GLY A CA 1
ATOM 596 C C . GLY A 1 73 ? -6.854 3.971 -8.819 1.00 95.50 73 GLY A C 1
ATOM 597 O O . GLY A 1 73 ? -6.901 2.756 -8.991 1.00 95.50 73 GLY A O 1
ATOM 598 N N . TYR A 1 74 ? -5.703 4.644 -8.949 1.00 96.44 74 TYR A N 1
ATOM 599 C CA . TYR A 1 74 ? -4.475 3.989 -9.397 1.00 96.44 74 TYR A CA 1
ATOM 600 C C . TYR A 1 74 ? -3.949 2.988 -8.363 1.00 96.44 74 TYR A C 1
ATOM 602 O O . TYR A 1 74 ? -3.581 3.362 -7.246 1.00 96.44 74 TYR A O 1
ATOM 610 N N . MET A 1 75 ? -3.787 1.735 -8.782 1.00 95.75 75 MET A N 1
ATOM 611 C CA . MET A 1 75 ? -3.059 0.715 -8.038 1.00 95.75 75 MET A CA 1
ATOM 612 C C . MET A 1 75 ? -2.149 -0.067 -8.993 1.00 95.75 75 MET A C 1
ATOM 614 O O . MET A 1 75 ? -2.601 -0.617 -9.995 1.00 95.75 75 MET A O 1
ATOM 618 N N . GLY A 1 76 ? -0.846 -0.080 -8.700 1.00 94.81 76 GLY A N 1
ATOM 619 C CA . GLY A 1 76 ? 0.148 -0.789 -9.512 1.00 94.81 76 GLY A CA 1
ATOM 620 C C . GLY A 1 76 ? 0.229 -2.282 -9.187 1.00 94.81 76 GLY A C 1
ATOM 621 O O . GLY A 1 76 ? -0.374 -2.751 -8.220 1.00 94.81 76 GLY A O 1
ATOM 622 N N . ASN A 1 77 ? 1.036 -3.017 -9.956 1.00 95.56 77 ASN A N 1
ATOM 623 C CA . ASN A 1 77 ? 1.197 -4.468 -9.794 1.00 95.56 77 ASN A CA 1
ATOM 624 C C . ASN A 1 77 ? 1.679 -4.857 -8.390 1.00 95.56 77 ASN A C 1
ATOM 626 O O . ASN A 1 77 ? 1.092 -5.744 -7.782 1.00 95.56 77 ASN A O 1
ATOM 630 N N . SER A 1 78 ? 2.679 -4.162 -7.831 1.00 94.06 78 SER A N 1
ATOM 631 C CA . SER A 1 78 ? 3.155 -4.454 -6.469 1.00 94.06 78 SER A CA 1
ATOM 632 C C . SER A 1 78 ? 2.051 -4.256 -5.428 1.00 94.06 78 SER A C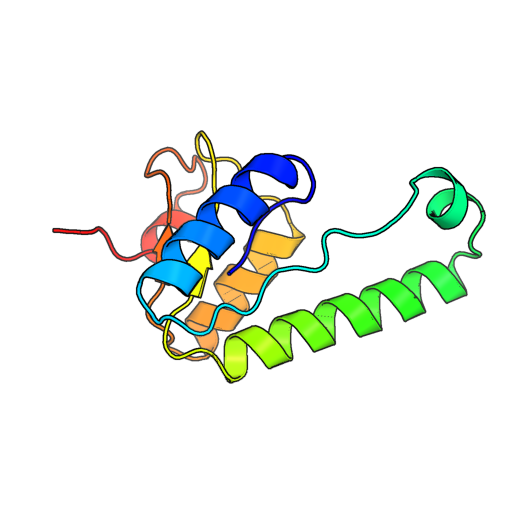 1
ATOM 634 O O . SER A 1 78 ? 1.776 -5.156 -4.645 1.00 94.06 78 SER A O 1
ATOM 636 N N . SER A 1 79 ? 1.324 -3.136 -5.496 1.00 96.25 79 SER A N 1
ATOM 637 C CA . SER A 1 79 ? 0.202 -2.870 -4.591 1.00 96.25 79 SER A CA 1
ATOM 638 C C . SER A 1 79 ? -0.966 -3.839 -4.783 1.00 96.25 79 SER A C 1
ATOM 640 O O . SER A 1 79 ? -1.681 -4.120 -3.828 1.00 96.25 79 SER A O 1
ATOM 642 N N . THR A 1 80 ? -1.130 -4.402 -5.981 1.00 97.44 80 THR A N 1
ATOM 643 C CA . THR A 1 80 ? -2.106 -5.469 -6.243 1.00 97.44 80 THR A CA 1
ATOM 644 C C . THR A 1 80 ? -1.681 -6.786 -5.581 1.00 97.44 80 THR A C 1
ATOM 646 O O . THR A 1 80 ? -2.513 -7.451 -4.969 1.00 97.44 80 THR A O 1
ATOM 649 N N . LEU A 1 81 ? -0.387 -7.135 -5.614 1.00 97.75 81 LEU A N 1
ATOM 650 C CA . LEU A 1 81 ? 0.150 -8.278 -4.859 1.00 97.75 81 LEU A CA 1
ATOM 651 C C . LEU A 1 81 ? -0.013 -8.074 -3.346 1.00 97.75 81 LEU A C 1
ATOM 653 O O . LEU A 1 81 ? -0.447 -8.981 -2.640 1.00 97.75 81 LEU A O 1
ATOM 657 N N . GLU A 1 82 ? 0.281 -6.869 -2.854 1.00 98.25 82 GLU A N 1
ATOM 658 C CA . GLU A 1 82 ? 0.093 -6.476 -1.453 1.00 98.25 82 GLU A CA 1
ATOM 659 C C . GLU A 1 82 ? -1.383 -6.590 -1.021 1.00 98.25 82 GLU A C 1
ATOM 661 O O . GLU A 1 82 ? -1.663 -7.084 0.072 1.00 98.25 82 GLU A O 1
ATOM 666 N N . LEU A 1 83 ? -2.326 -6.176 -1.876 1.00 98.19 83 LEU A N 1
ATOM 667 C CA . LEU A 1 83 ? -3.769 -6.316 -1.654 1.00 98.19 83 LEU A CA 1
ATOM 668 C C . LEU A 1 83 ? -4.184 -7.788 -1.548 1.00 98.19 83 LEU A C 1
ATOM 670 O O . LEU A 1 83 ? -4.871 -8.161 -0.599 1.00 98.19 83 LEU A O 1
ATOM 674 N N . GLY A 1 84 ? -3.747 -8.624 -2.493 1.00 98.31 84 GLY A N 1
ATOM 675 C CA . GLY A 1 84 ? -4.036 -10.059 -2.475 1.00 98.31 84 GLY A CA 1
ATOM 676 C C . GLY A 1 84 ? -3.472 -10.745 -1.230 1.00 98.31 84 GLY A C 1
ATOM 677 O O . GLY A 1 84 ? -4.170 -11.516 -0.576 1.00 98.31 84 GLY A O 1
ATOM 678 N N . TYR A 1 85 ? -2.241 -10.405 -0.844 1.00 98.56 85 TYR A N 1
ATOM 679 C CA . TYR A 1 85 ? -1.611 -10.934 0.364 1.00 98.56 85 TYR A CA 1
ATOM 680 C C . TYR A 1 85 ? -2.346 -10.502 1.643 1.00 98.56 85 TYR A C 1
ATOM 682 O O . TYR A 1 85 ? -2.602 -11.322 2.524 1.00 98.56 85 TYR A O 1
ATOM 690 N N . ALA A 1 86 ? -2.754 -9.233 1.736 1.00 98.62 86 ALA A N 1
ATOM 691 C CA . ALA A 1 86 ? -3.564 -8.736 2.846 1.00 98.62 86 ALA A CA 1
ATOM 692 C C . ALA A 1 86 ? -4.921 -9.453 2.947 1.00 98.62 86 ALA A C 1
ATOM 694 O O . ALA A 1 86 ? -5.340 -9.819 4.048 1.00 98.62 86 ALA A O 1
ATOM 695 N N . ALA A 1 87 ? -5.575 -9.689 1.807 1.00 98.38 87 ALA A N 1
ATOM 696 C CA . ALA A 1 87 ? -6.846 -10.402 1.741 1.00 98.38 87 ALA A CA 1
ATOM 697 C C . ALA A 1 87 ? -6.695 -11.866 2.178 1.00 98.38 87 ALA A C 1
ATOM 699 O O . ALA A 1 87 ? -7.493 -12.347 2.979 1.00 98.38 87 ALA A O 1
ATOM 700 N N . ALA A 1 88 ? -5.636 -12.547 1.731 1.00 98.44 88 ALA A N 1
ATOM 701 C CA . ALA A 1 88 ? -5.334 -13.923 2.128 1.00 98.44 88 ALA A CA 1
ATOM 702 C C . ALA A 1 88 ? -5.087 -14.066 3.642 1.00 98.44 88 ALA A C 1
ATOM 704 O O . ALA A 1 88 ? -5.408 -15.095 4.229 1.00 98.44 88 ALA A O 1
ATOM 705 N N . LEU A 1 89 ? -4.558 -13.024 4.288 1.00 98.44 89 LEU A N 1
ATOM 706 C CA . LEU A 1 89 ? -4.384 -12.963 5.742 1.00 98.44 89 LEU A CA 1
ATOM 707 C C . LEU A 1 89 ? -5.655 -12.546 6.505 1.00 98.44 89 LEU A C 1
ATOM 709 O O . LEU A 1 89 ? -5.604 -12.402 7.726 1.00 98.44 89 LEU A O 1
ATOM 713 N N . GLY A 1 90 ? -6.773 -12.293 5.816 1.00 97.88 90 GLY A N 1
ATOM 714 C CA . GLY A 1 90 ? -8.023 -11.839 6.430 1.00 97.88 90 GLY A CA 1
ATOM 715 C C . GLY A 1 90 ? -7.942 -10.439 7.048 1.00 97.88 90 GLY A C 1
ATOM 716 O O . GLY A 1 90 ? -8.748 -10.098 7.916 1.00 97.88 90 GLY A O 1
ATOM 717 N N . LYS A 1 91 ? -6.967 -9.615 6.642 1.00 97.88 91 LYS A N 1
ATOM 718 C CA . LYS A 1 91 ? -6.794 -8.265 7.194 1.00 97.88 91 LYS A CA 1
ATOM 719 C C . LYS A 1 91 ? -7.927 -7.350 6.716 1.00 97.88 91 LYS A C 1
ATOM 721 O O . LYS A 1 91 ? -8.276 -7.388 5.539 1.00 97.88 91 LYS A O 1
ATOM 726 N N . PRO A 1 92 ? -8.486 -6.473 7.569 1.00 97.81 92 PRO A N 1
ATOM 727 C CA . PRO A 1 92 ? -9.343 -5.386 7.110 1.00 97.81 92 PRO A CA 1
ATOM 728 C C . PRO A 1 92 ? -8.579 -4.464 6.154 1.00 97.81 92 PRO A C 1
ATOM 730 O O . PRO A 1 92 ? -7.514 -3.951 6.505 1.00 97.81 92 PRO A O 1
ATOM 733 N N . ILE A 1 93 ? -9.137 -4.240 4.963 1.00 98.25 93 ILE A N 1
ATOM 734 C CA . ILE A 1 93 ? -8.508 -3.433 3.913 1.00 98.25 93 ILE A CA 1
ATOM 735 C C . ILE A 1 93 ? -9.366 -2.209 3.623 1.00 98.25 93 ILE A C 1
ATOM 737 O O . ILE A 1 93 ? -10.552 -2.348 3.345 1.00 98.25 93 ILE A O 1
ATOM 741 N N . TYR A 1 94 ? -8.765 -1.026 3.641 1.00 97.31 94 TYR A N 1
ATOM 742 C CA . TYR A 1 94 ? -9.391 0.240 3.258 1.00 97.31 94 TYR A CA 1
ATOM 743 C C . TYR A 1 94 ? -8.607 0.886 2.121 1.00 97.31 94 TYR A C 1
ATOM 745 O O . TYR A 1 94 ? -7.415 0.624 1.959 1.00 97.31 94 TYR A O 1
ATOM 753 N N . ALA A 1 95 ? -9.254 1.754 1.350 1.00 96.50 95 ALA A N 1
ATOM 754 C CA . ALA A 1 95 ? -8.610 2.478 0.263 1.00 96.50 95 ALA A CA 1
ATOM 755 C C . ALA A 1 95 ? -8.984 3.963 0.274 1.00 96.50 95 ALA A C 1
ATOM 757 O O . ALA A 1 95 ? -10.024 4.353 0.805 1.00 96.50 95 ALA A O 1
ATOM 758 N N . LEU A 1 96 ? -8.120 4.785 -0.318 1.00 96.19 96 LEU A N 1
ATOM 759 C CA . LEU A 1 96 ? -8.324 6.228 -0.457 1.00 96.19 96 LEU A CA 1
ATOM 760 C C . LEU A 1 96 ? -9.442 6.579 -1.448 1.00 96.19 96 LEU A C 1
ATOM 762 O O . LEU A 1 96 ? -10.117 7.590 -1.282 1.00 96.19 96 LEU A O 1
ATOM 766 N N . SER A 1 97 ? -9.606 5.782 -2.500 1.00 94.38 97 SER A N 1
ATOM 767 C CA . SER A 1 97 ? -10.547 6.028 -3.588 1.00 94.38 97 SER A CA 1
ATOM 768 C C . SER A 1 97 ? -11.346 4.776 -3.928 1.00 94.38 97 SER A C 1
ATOM 770 O O . SER A 1 97 ? -10.836 3.657 -3.878 1.00 94.38 97 SER A O 1
ATOM 772 N N . ASP A 1 98 ? -12.589 4.984 -4.338 1.00 92.69 98 ASP A N 1
ATOM 773 C CA . ASP A 1 98 ? -13.519 3.987 -4.869 1.00 92.69 98 ASP A CA 1
ATOM 774 C C . ASP A 1 98 ? -13.476 3.860 -6.406 1.00 92.69 98 ASP A C 1
ATOM 776 O O . ASP A 1 98 ? -14.179 3.019 -6.971 1.00 92.69 98 ASP A O 1
ATOM 780 N N . LYS A 1 99 ? -12.628 4.663 -7.066 1.00 94.69 99 LYS A N 1
ATOM 781 C CA . LYS A 1 99 ? -12.462 4.754 -8.528 1.00 94.69 99 LYS A CA 1
ATOM 782 C C . LYS A 1 99 ? -11.499 3.722 -9.118 1.00 94.69 99 LYS A C 1
ATOM 784 O O . LYS A 1 99 ? -11.017 3.906 -10.227 1.00 94.69 99 LYS A O 1
ATOM 789 N N . ASP A 1 100 ? -11.151 2.683 -8.366 1.00 94.19 100 ASP A N 1
ATOM 790 C CA . ASP A 1 100 ? -10.371 1.584 -8.932 1.00 94.19 100 ASP A CA 1
ATOM 791 C C . ASP A 1 100 ? -11.193 0.921 -10.049 1.00 94.19 100 ASP A C 1
ATOM 793 O O . ASP A 1 100 ? -12.333 0.524 -9.820 1.00 94.19 100 ASP A O 1
ATOM 797 N N . GLU A 1 101 ? -10.638 0.853 -11.256 1.00 92.94 101 GLU A N 1
ATOM 798 C CA . GLU A 1 101 ? -11.309 0.287 -12.431 1.00 92.94 101 GLU A CA 1
ATOM 799 C C . GLU A 1 101 ? -11.360 -1.248 -12.388 1.00 92.94 101 GLU A C 1
ATOM 801 O O . GLU A 1 101 ? -12.239 -1.860 -12.993 1.00 92.94 101 GLU A O 1
ATOM 806 N N . GLU A 1 102 ? -10.465 -1.885 -11.628 1.00 95.81 102 GLU A N 1
ATOM 807 C CA . GLU A 1 102 ? -10.401 -3.340 -11.517 1.00 95.81 102 GLU A CA 1
ATOM 808 C C . GLU A 1 102 ? -11.407 -3.848 -10.477 1.00 95.81 102 GLU A C 1
ATOM 810 O O . GLU A 1 102 ? -11.203 -3.747 -9.260 1.00 95.81 102 GLU A O 1
ATOM 815 N N . LEU A 1 103 ? -12.499 -4.443 -10.962 1.00 93.88 103 LEU A N 1
ATOM 816 C CA . LEU A 1 103 ? -13.584 -4.971 -10.133 1.00 93.88 103 LEU A CA 1
ATOM 817 C C . LEU A 1 103 ? -13.092 -5.976 -9.088 1.00 93.88 103 LEU A C 1
ATOM 819 O O . LEU A 1 103 ? -13.535 -5.912 -7.937 1.00 93.88 103 LEU A O 1
ATOM 823 N N . CYS A 1 104 ? -12.142 -6.844 -9.444 1.00 94.81 104 CYS A N 1
ATOM 824 C CA . CYS A 1 104 ? -11.603 -7.845 -8.525 1.00 94.81 104 CYS A CA 1
ATOM 825 C C . CYS A 1 104 ? -10.877 -7.209 -7.334 1.00 94.81 104 CYS A C 1
ATOM 827 O O . CYS A 1 104 ? -10.907 -7.747 -6.231 1.00 94.81 104 CYS A O 1
ATOM 829 N N . ARG A 1 105 ? -10.252 -6.040 -7.509 1.00 95.75 105 ARG A N 1
ATOM 830 C CA . ARG A 1 105 ? -9.609 -5.325 -6.396 1.00 95.75 105 ARG A CA 1
ATOM 831 C C . ARG A 1 105 ? -10.638 -4.662 -5.492 1.00 95.75 105 ARG A C 1
ATOM 833 O O . ARG A 1 105 ? -10.496 -4.694 -4.272 1.00 95.75 105 ARG A O 1
ATOM 840 N N . ARG A 1 106 ? -11.707 -4.108 -6.069 1.00 94.19 106 ARG A N 1
ATOM 841 C CA . ARG A 1 106 ? -12.754 -3.392 -5.319 1.00 94.19 106 ARG A CA 1
ATOM 842 C C . ARG A 1 106 ? -13.479 -4.283 -4.319 1.00 94.19 106 ARG A C 1
ATOM 844 O O . ARG A 1 106 ? -13.807 -3.809 -3.236 1.00 94.19 106 ARG A O 1
ATOM 851 N N . VAL A 1 107 ? -13.727 -5.550 -4.659 1.00 94.88 107 VAL A N 1
ATOM 852 C CA . VAL A 1 107 ? -14.434 -6.483 -3.760 1.00 94.88 107 VAL A CA 1
ATOM 853 C C . VAL A 1 107 ? -13.629 -6.830 -2.504 1.00 94.88 107 VAL A C 1
ATOM 855 O O . VAL A 1 107 ? -14.212 -7.231 -1.502 1.00 94.88 107 VAL A O 1
ATOM 858 N N . LEU A 1 108 ? -12.305 -6.640 -2.534 1.00 96.06 108 LEU A N 1
ATOM 859 C CA . LEU A 1 108 ? -11.413 -6.896 -1.400 1.00 96.06 108 LEU A CA 1
ATOM 860 C C . LEU A 1 108 ? -11.305 -5.700 -0.441 1.00 96.06 108 LEU A C 1
ATOM 862 O O . LEU A 1 108 ? -10.764 -5.836 0.655 1.00 96.06 108 LEU A O 1
ATOM 866 N N . VAL A 1 109 ? -11.802 -4.526 -0.838 1.00 95.19 109 VAL A N 1
ATOM 867 C CA . VAL A 1 109 ? -11.703 -3.287 -0.062 1.00 95.19 109 VAL A CA 1
ATOM 868 C C . VAL A 1 109 ? -13.013 -3.018 0.675 1.00 95.19 109 VAL A C 1
ATOM 870 O O . VAL A 1 109 ? -14.091 -2.954 0.081 1.00 95.19 109 VAL A O 1
ATOM 873 N N . LYS A 1 110 ? -12.924 -2.785 1.986 1.00 89.38 110 LYS A N 1
ATOM 874 C CA . LYS A 1 110 ? -14.050 -2.331 2.801 1.00 89.38 110 LYS A CA 1
ATOM 875 C C . LYS A 1 110 ? -14.423 -0.902 2.418 1.00 89.38 110 LYS A C 1
ATOM 877 O O . LYS A 1 110 ? -13.577 -0.011 2.364 1.00 89.38 110 LYS A O 1
ATOM 882 N N . ARG A 1 111 ? -15.717 -0.676 2.205 1.00 74.19 111 ARG A N 1
ATOM 883 C CA . ARG A 1 111 ? -16.274 0.672 2.079 1.00 74.19 111 ARG A CA 1
ATOM 884 C C . ARG A 1 111 ? -16.423 1.258 3.478 1.00 74.19 111 ARG A C 1
ATOM 886 O O . ARG A 1 111 ? -17.044 0.625 4.331 1.00 74.19 111 ARG A O 1
ATOM 893 N N . ASN A 1 112 ? -15.857 2.443 3.701 1.00 57.53 112 ASN A N 1
ATOM 894 C CA . ASN A 1 112 ? -16.234 3.247 4.858 1.00 57.53 112 ASN A CA 1
ATOM 895 C C . ASN A 1 112 ? -17.738 3.520 4.726 1.00 57.53 112 ASN A C 1
ATOM 897 O O . ASN A 1 112 ? -18.167 4.041 3.695 1.00 57.53 112 ASN A O 1
ATOM 901 N N . ARG A 1 113 ? -18.521 3.050 5.699 1.00 43.97 113 ARG A N 1
ATOM 902 C CA . ARG A 1 113 ? -19.914 3.472 5.860 1.00 43.97 113 ARG A CA 1
ATOM 903 C C . ARG A 1 113 ? -19.942 4.853 6.490 1.00 43.97 113 ARG A C 1
ATOM 905 O O . ARG A 1 113 ? -19.048 5.107 7.329 1.00 43.97 113 ARG A O 1
#

Secondary structure (DSSP, 8-state):
-EE-GGGHHHHHHHHHHHHHTT-----------HHHHHHS-HHHHHHHHHHHHHHHHHHHHH-SSEEEE-GGG---HHHHHHHHHHHHTT--EEES-S--S-HHHHTTSPPP-

pLDDT: mean 93.14, std 9.11, range [43.97, 98.69]

Foldseek 3Di:
DFEDLVCVVVQVVVQVVVVVVVDDDDGQPNDDDPVVQVPDDPVVNVVVVVVSLVVLLVVLLPDQAAEYACVQQDDDPSSVVSLVSNVVSVHAYAYPDCNNPDPVSNVSHDDDD